Protein AF-A0A936GG95-F1 (afdb_monomer)

Radius of gyration: 17.05 Å; Cα contacts (8 Å, |Δi|>4): 98; chains: 1; bounding box: 36×29×48 Å

pLDDT: mean 76.76, std 12.54, range [42.88, 91.12]

Structure (mmCIF, N/CA/C/O backbone):
data_AF-A0A936GG95-F1
#
_entry.id   AF-A0A936GG95-F1
#
loop_
_atom_site.group_PDB
_atom_site.id
_atom_site.type_symbol
_atom_site.label_atom_id
_a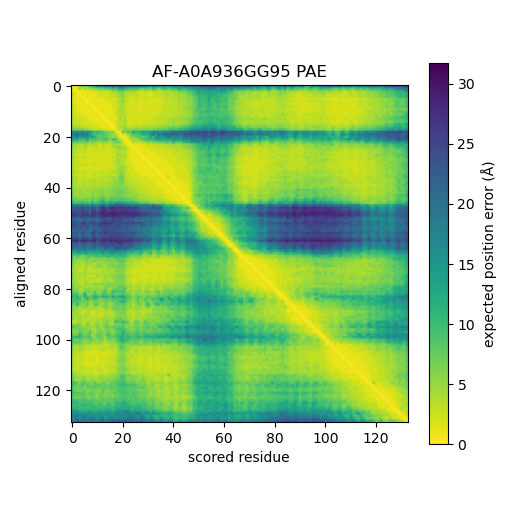tom_site.label_alt_id
_atom_site.label_comp_id
_atom_site.label_asym_id
_atom_site.label_entity_id
_atom_site.label_seq_id
_atom_site.pdbx_PDB_ins_code
_atom_site.Cartn_x
_atom_site.Cartn_y
_atom_site.Cartn_z
_atom_site.occupancy
_atom_site.B_iso_or_equiv
_atom_site.auth_seq_id
_atom_site.auth_comp_id
_atom_site.auth_asym_id
_atom_site.auth_atom_id
_atom_site.pdbx_PDB_model_num
ATOM 1 N N . MET A 1 1 ? 0.054 -13.607 14.001 1.00 59.41 1 MET A N 1
ATOM 2 C CA . MET A 1 1 ? -0.073 -12.172 13.657 1.00 59.41 1 MET A CA 1
ATOM 3 C C . MET A 1 1 ? 0.446 -11.999 12.239 1.00 59.41 1 MET A C 1
ATOM 5 O O . MET A 1 1 ? 1.579 -12.391 12.001 1.00 59.41 1 MET A O 1
ATOM 9 N N . ASN A 1 2 ? -0.369 -11.530 11.290 1.00 81.81 2 ASN A N 1
ATOM 10 C CA . ASN A 1 2 ? 0.072 -11.372 9.900 1.00 81.81 2 ASN A CA 1
ATOM 11 C C . ASN A 1 2 ? 0.557 -9.929 9.680 1.00 81.81 2 ASN A C 1
ATOM 13 O O . ASN A 1 2 ? -0.163 -8.977 9.984 1.00 81.81 2 ASN A O 1
ATOM 17 N N . ILE A 1 3 ? 1.775 -9.766 9.161 1.00 84.75 3 ILE A N 1
ATOM 18 C CA . ILE A 1 3 ? 2.361 -8.453 8.865 1.00 84.75 3 ILE A CA 1
ATOM 19 C C . ILE A 1 3 ? 1.482 -7.635 7.915 1.00 84.75 3 ILE A C 1
ATOM 21 O O . ILE A 1 3 ? 1.306 -6.438 8.110 1.00 84.75 3 ILE A O 1
ATOM 25 N N . TYR A 1 4 ? 0.816 -8.301 6.972 1.00 84.31 4 TYR A N 1
ATOM 26 C CA . TYR A 1 4 ? -0.109 -7.673 6.038 1.00 84.31 4 TYR A CA 1
ATOM 27 C C . TYR A 1 4 ? -1.280 -6.976 6.752 1.00 84.31 4 TYR A C 1
ATOM 29 O O . TYR A 1 4 ? -1.595 -5.823 6.461 1.00 84.31 4 TYR A O 1
ATOM 37 N N . THR A 1 5 ? -1.897 -7.636 7.739 1.00 86.25 5 THR A N 1
ATOM 38 C CA . THR A 1 5 ? -3.016 -7.047 8.498 1.00 86.25 5 THR A CA 1
ATOM 39 C C . THR A 1 5 ? -2.566 -5.905 9.404 1.00 86.25 5 THR A C 1
ATOM 41 O O . THR A 1 5 ? -3.325 -4.962 9.613 1.00 86.25 5 THR A O 1
ATOM 44 N N . TYR A 1 6 ? -1.329 -5.965 9.908 1.00 87.12 6 TYR A N 1
ATOM 45 C CA . TYR A 1 6 ? -0.750 -4.888 10.708 1.00 87.12 6 TYR A CA 1
ATOM 46 C C . TYR A 1 6 ? -0.478 -3.637 9.866 1.00 87.12 6 TYR A C 1
ATOM 48 O O . TYR A 1 6 ? -0.864 -2.542 10.261 1.00 87.12 6 TYR A O 1
ATOM 56 N N . ILE A 1 7 ? 0.108 -3.797 8.675 1.00 87.75 7 ILE A N 1
ATOM 57 C CA . ILE A 1 7 ? 0.351 -2.672 7.763 1.00 87.75 7 ILE A CA 1
ATOM 58 C C . ILE A 1 7 ? -0.978 -2.027 7.348 1.00 87.75 7 ILE A C 1
ATOM 60 O O . ILE A 1 7 ? -1.111 -0.805 7.403 1.00 87.75 7 ILE A O 1
ATOM 64 N N . TYR A 1 8 ? -1.988 -2.836 7.005 1.00 88.19 8 TYR A N 1
ATOM 65 C CA . TYR A 1 8 ? -3.329 -2.323 6.723 1.00 88.19 8 TYR A CA 1
ATOM 66 C C . TYR A 1 8 ? -3.887 -1.496 7.892 1.00 88.19 8 TYR A C 1
ATOM 68 O O . TYR A 1 8 ? -4.394 -0.395 7.678 1.00 88.19 8 TYR A O 1
ATOM 76 N N . PHE A 1 9 ? -3.757 -1.993 9.128 1.00 89.31 9 PHE A N 1
ATOM 77 C CA . PHE A 1 9 ? -4.153 -1.251 10.324 1.00 89.31 9 PHE A CA 1
ATOM 78 C C . PHE A 1 9 ? -3.424 0.096 10.438 1.00 89.31 9 PHE A C 1
ATOM 80 O O . PHE A 1 9 ? -4.075 1.100 10.718 1.00 89.31 9 PHE A O 1
ATOM 87 N N . CYS A 1 10 ? -2.112 0.152 10.186 1.00 88.94 10 CYS A N 1
ATOM 88 C CA . CYS A 1 10 ? -1.345 1.400 10.242 1.00 88.94 10 CYS A CA 1
ATOM 89 C C . CYS A 1 10 ? -1.879 2.460 9.267 1.00 88.94 10 CYS A C 1
ATOM 91 O O . CYS A 1 10 ? -2.066 3.612 9.667 1.00 88.94 10 CYS A O 1
ATOM 93 N N . PHE A 1 11 ? -2.191 2.073 8.026 1.00 88.62 11 PHE A N 1
ATOM 94 C CA . PHE A 1 11 ? -2.812 2.984 7.060 1.00 88.62 11 PHE A CA 1
ATOM 95 C C . PHE A 1 11 ? -4.218 3.395 7.487 1.00 88.62 11 PHE A C 1
ATOM 97 O O . PHE A 1 11 ? -4.534 4.582 7.488 1.00 88.62 11 PHE A O 1
ATOM 104 N N . TYR A 1 12 ? -5.047 2.436 7.901 1.00 87.44 12 TYR A N 1
ATOM 105 C CA . TYR A 1 12 ? -6.407 2.694 8.370 1.00 87.44 12 TYR A CA 1
ATOM 106 C C . TYR A 1 12 ? -6.436 3.704 9.530 1.00 87.44 12 TYR A C 1
ATOM 108 O O . TYR A 1 12 ? -7.187 4.678 9.501 1.00 87.44 12 TYR A O 1
ATOM 116 N N . ASP A 1 13 ? -5.596 3.491 10.544 1.00 87.31 13 ASP A N 1
ATOM 117 C CA . ASP A 1 13 ? -5.475 4.346 11.728 1.00 87.31 13 ASP A CA 1
ATOM 118 C C . ASP A 1 13 ? -4.894 5.725 11.379 1.00 87.31 13 ASP A C 1
ATOM 120 O O . ASP A 1 13 ? -5.312 6.734 11.946 1.00 87.31 13 ASP A O 1
ATOM 124 N N . THR A 1 14 ? -3.999 5.799 10.391 1.00 87.56 14 THR A N 1
ATOM 125 C CA . THR A 1 14 ? -3.487 7.070 9.859 1.00 87.56 14 THR A CA 1
ATOM 126 C C . THR A 1 14 ? -4.592 7.858 9.143 1.00 87.56 14 THR A C 1
ATOM 128 O O . THR A 1 14 ? -4.788 9.038 9.435 1.00 87.56 14 THR A O 1
ATOM 131 N N . PHE A 1 15 ? -5.385 7.222 8.275 1.00 87.75 15 PHE A N 1
ATOM 132 C CA . PHE A 1 15 ? -6.485 7.889 7.564 1.00 87.75 15 PHE A CA 1
ATOM 133 C C . PH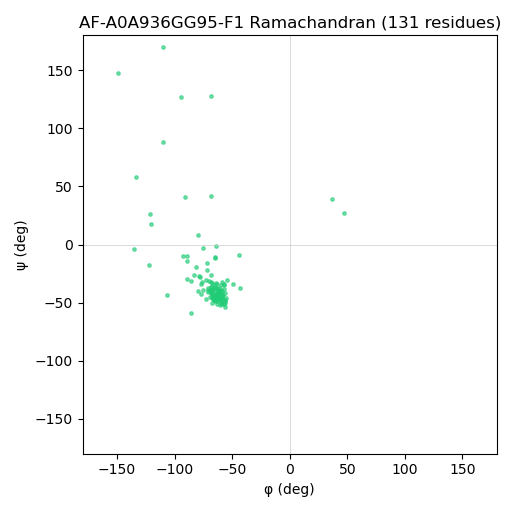E A 1 15 ? -7.635 8.309 8.474 1.00 87.75 15 PHE A C 1
ATOM 135 O O . PHE A 1 15 ? -8.173 9.400 8.295 1.00 87.75 15 PHE A O 1
ATOM 142 N N . LEU A 1 16 ? -7.959 7.505 9.491 1.00 85.75 16 LEU A N 1
ATOM 143 C CA . LEU A 1 16 ? -8.928 7.876 10.527 1.00 85.75 16 LEU A CA 1
ATOM 144 C C . LEU A 1 16 ? -8.593 9.209 11.208 1.00 85.75 16 LEU A C 1
ATOM 146 O O . LEU A 1 16 ? -9.488 9.910 11.670 1.00 85.75 16 LEU A O 1
ATOM 150 N N . ARG A 1 17 ? -7.305 9.544 11.308 1.00 81.38 17 ARG A N 1
ATOM 151 C CA . ARG A 1 17 ? -6.833 10.761 11.980 1.00 81.38 17 ARG A CA 1
ATOM 152 C C . ARG A 1 17 ? -6.754 11.960 11.049 1.00 81.38 17 ARG A C 1
ATOM 154 O O . ARG A 1 17 ? -6.882 13.086 11.517 1.00 81.38 17 ARG A O 1
ATOM 161 N N . LEU A 1 18 ? -6.514 11.727 9.759 1.00 80.06 18 LEU A N 1
ATOM 162 C CA . LEU A 1 18 ? -6.236 12.788 8.793 1.00 80.06 18 LEU A CA 1
ATOM 163 C C . LEU A 1 18 ? -7.495 13.524 8.303 1.00 80.06 18 LEU A C 1
ATOM 165 O O . LEU A 1 18 ? -7.374 14.696 7.948 1.00 80.0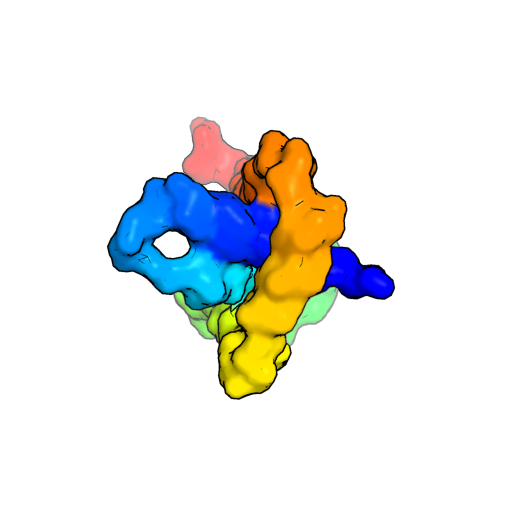6 18 LEU A O 1
ATOM 169 N N . ARG A 1 19 ? -8.696 12.916 8.285 1.00 70.88 19 ARG A N 1
ATOM 170 C CA . ARG A 1 19 ? -9.931 13.600 7.829 1.00 70.88 19 ARG A CA 1
ATOM 171 C C . ARG A 1 19 ? -11.223 13.122 8.505 1.00 70.88 19 ARG A C 1
ATOM 173 O O . ARG A 1 19 ? -11.391 11.945 8.789 1.00 70.88 19 ARG A O 1
ATOM 180 N N . LYS A 1 20 ? -12.176 14.057 8.669 1.00 58.12 20 LYS A N 1
ATOM 181 C CA . LYS A 1 20 ? -13.534 13.843 9.227 1.00 58.12 20 LYS A CA 1
ATOM 182 C C . LYS A 1 20 ? -14.570 13.278 8.233 1.00 58.12 20 LYS A C 1
ATOM 184 O O . LYS A 1 20 ? -15.569 12.738 8.686 1.00 58.12 20 LYS A O 1
ATOM 189 N N . ASN A 1 21 ? -14.340 13.391 6.919 1.00 59.78 21 ASN A N 1
ATOM 190 C CA . ASN A 1 21 ? -15.324 13.074 5.860 1.00 59.78 21 ASN A CA 1
ATOM 191 C C . ASN A 1 21 ? -14.838 11.990 4.883 1.00 59.78 21 ASN A C 1
ATOM 193 O O . ASN A 1 21 ? -15.212 11.992 3.714 1.00 59.78 21 ASN A O 1
ATOM 197 N N . ASP A 1 22 ? -13.940 11.121 5.332 1.00 67.88 22 ASP A N 1
ATOM 198 C CA . ASP A 1 22 ? -13.312 10.109 4.486 1.00 67.88 22 ASP A CA 1
ATOM 199 C C . ASP A 1 22 ? -13.800 8.701 4.846 1.00 67.88 22 ASP A C 1
ATOM 201 O O . ASP A 1 22 ? -14.450 8.522 5.877 1.00 67.88 22 ASP A O 1
ATOM 205 N N . ILE A 1 23 ? -13.471 7.699 4.024 1.00 81.88 23 ILE A N 1
ATOM 206 C CA . ILE A 1 23 ? -13.727 6.279 4.324 1.00 81.88 23 ILE A CA 1
ATOM 207 C C . ILE A 1 23 ? -12.373 5.592 4.588 1.00 81.88 23 ILE A C 1
ATOM 209 O O . ILE A 1 23 ? -11.768 5.040 3.665 1.00 81.88 23 ILE A O 1
ATOM 213 N N . PRO A 1 24 ? -11.870 5.587 5.843 1.00 83.31 24 PRO A N 1
ATOM 214 C CA . PRO A 1 24 ? -10.520 5.116 6.176 1.00 83.31 24 PRO A CA 1
ATOM 215 C C . PRO A 1 24 ? -10.261 3.664 5.779 1.00 83.31 24 PRO A C 1
ATOM 217 O O . PRO A 1 24 ? -9.147 3.320 5.393 1.00 83.31 24 PRO A O 1
ATOM 220 N N . ALA A 1 25 ? -11.305 2.829 5.825 1.00 83.38 25 ALA A N 1
ATOM 221 C CA . ALA A 1 25 ? -11.274 1.450 5.346 1.00 83.38 25 ALA A CA 1
ATOM 222 C C . ALA A 1 25 ? -10.839 1.372 3.883 1.00 83.38 25 ALA A C 1
ATOM 224 O O . ALA A 1 25 ? -9.875 0.695 3.529 1.00 83.38 25 ALA A O 1
ATOM 225 N N . THR A 1 26 ? -11.538 2.121 3.040 1.00 85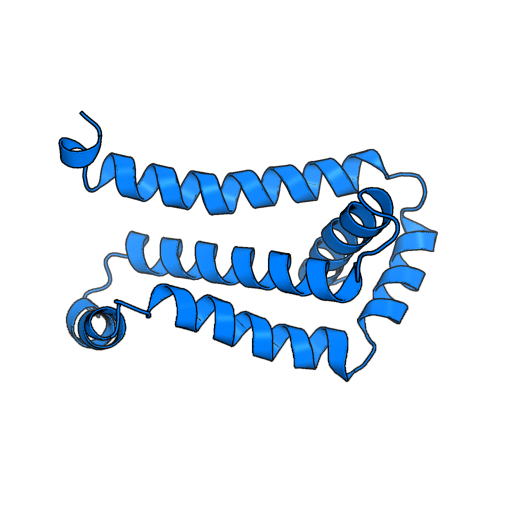.06 26 THR A N 1
ATOM 226 C CA . THR A 1 26 ? -11.318 2.144 1.601 1.00 85.06 26 THR A CA 1
ATOM 227 C C . THR A 1 26 ? -9.961 2.761 1.273 1.00 85.06 26 THR A C 1
ATOM 229 O O . THR A 1 26 ? -9.230 2.218 0.450 1.00 85.06 26 THR A O 1
ATOM 232 N N . ASN A 1 27 ? -9.549 3.813 1.984 1.00 87.00 27 ASN A N 1
ATOM 233 C CA . ASN A 1 27 ? -8.231 4.425 1.795 1.00 87.00 27 ASN A CA 1
ATOM 234 C C . ASN A 1 27 ? -7.077 3.514 2.219 1.00 87.00 27 ASN A C 1
ATOM 236 O O . ASN A 1 27 ? -6.065 3.442 1.523 1.00 87.00 27 ASN A O 1
ATOM 240 N N . GLY A 1 28 ? -7.238 2.767 3.315 1.00 86.12 28 GLY A N 1
ATOM 241 C CA . GLY A 1 28 ? -6.278 1.740 3.714 1.00 86.12 28 GLY A CA 1
ATOM 242 C C . GLY A 1 28 ? -6.117 0.665 2.637 1.00 86.12 28 GLY A C 1
ATOM 243 O O . GLY A 1 28 ? -5.000 0.242 2.344 1.00 86.12 28 GLY A O 1
ATOM 244 N N . ILE A 1 29 ? -7.218 0.276 1.985 1.00 87.44 29 ILE A N 1
ATOM 245 C CA . ILE A 1 29 ? -7.195 -0.663 0.857 1.00 87.44 29 ILE A CA 1
ATOM 246 C C . ILE A 1 29 ? -6.508 -0.045 -0.358 1.00 87.44 29 ILE A C 1
ATOM 248 O O . ILE A 1 29 ? -5.658 -0.701 -0.958 1.00 87.44 29 ILE A O 1
ATOM 252 N N . HIS A 1 30 ? -6.831 1.200 -0.716 1.00 87.81 30 HIS A N 1
ATOM 253 C CA . HIS A 1 30 ? -6.180 1.900 -1.823 1.00 87.81 30 HIS A CA 1
ATOM 254 C C . HIS A 1 30 ? -4.664 1.952 -1.632 1.00 87.81 30 HIS A C 1
ATOM 256 O O . HIS A 1 30 ? -3.931 1.529 -2.524 1.00 87.81 30 HIS A O 1
ATOM 262 N N . MET A 1 31 ? -4.196 2.374 -0.455 1.00 89.25 31 MET A N 1
ATOM 263 C CA . MET A 1 31 ? -2.763 2.452 -0.174 1.00 89.25 31 MET A CA 1
ATOM 264 C C . MET A 1 31 ? -2.087 1.087 -0.176 1.00 89.25 31 MET A C 1
ATOM 266 O O . MET A 1 31 ? -1.049 0.934 -0.814 1.00 89.25 31 MET A O 1
ATOM 270 N N . MET A 1 32 ? -2.685 0.065 0.444 1.00 89.19 32 MET A N 1
ATOM 271 C CA . MET A 1 32 ? -2.110 -1.284 0.395 1.00 89.19 32 MET A CA 1
ATOM 272 C C . MET A 1 32 ? -2.013 -1.834 -1.025 1.00 89.19 32 MET A C 1
ATOM 274 O O . MET A 1 32 ? -1.042 -2.505 -1.370 1.00 89.19 32 MET A O 1
ATOM 278 N N . SER A 1 33 ? -3.005 -1.541 -1.859 1.00 89.56 33 SER A N 1
ATOM 279 C CA . SER A 1 33 ? -3.030 -1.995 -3.250 1.00 89.56 33 SER A CA 1
ATOM 280 C C . SER A 1 33 ? -1.991 -1.269 -4.100 1.00 89.56 33 SER A C 1
ATOM 282 O O . SER A 1 33 ? -1.328 -1.898 -4.922 1.00 89.56 33 SER A O 1
ATOM 284 N N . LEU A 1 34 ? -1.808 0.035 -3.867 1.00 86.75 34 LEU A N 1
ATOM 285 C CA . LEU A 1 34 ? -0.764 0.836 -4.504 1.00 86.75 34 LEU A CA 1
ATOM 286 C C . LEU A 1 34 ? 0.633 0.339 -4.125 1.00 86.75 34 LEU A C 1
ATOM 288 O O . LEU A 1 34 ? 1.434 0.082 -5.019 1.00 86.75 34 LEU A O 1
ATOM 292 N N . LEU A 1 35 ? 0.895 0.126 -2.832 1.00 88.94 35 LEU A N 1
ATOM 293 C CA . LEU A 1 35 ? 2.175 -0.391 -2.338 1.00 88.94 35 LEU A CA 1
ATOM 294 C C . LEU A 1 35 ? 2.530 -1.740 -2.963 1.00 88.94 35 LEU A C 1
ATOM 296 O O . LEU A 1 35 ? 3.622 -1.913 -3.503 1.00 88.94 35 LEU A O 1
ATOM 300 N N . LEU A 1 36 ? 1.597 -2.695 -2.925 1.00 87.50 36 LEU A N 1
ATOM 301 C CA . LEU A 1 36 ? 1.811 -4.023 -3.498 1.00 87.50 36 LEU A CA 1
ATOM 302 C C . LEU A 1 36 ? 2.015 -3.961 -5.013 1.00 87.50 36 LEU A C 1
ATOM 304 O O . LEU A 1 36 ? 2.911 -4.626 -5.537 1.00 87.50 36 LEU A O 1
ATOM 308 N N . GLY A 1 37 ? 1.226 -3.140 -5.710 1.00 84.81 37 GLY A N 1
ATOM 309 C CA . GLY A 1 37 ? 1.359 -2.937 -7.148 1.00 84.81 37 GLY A CA 1
ATOM 310 C C . GLY A 1 37 ? 2.720 -2.355 -7.529 1.00 84.81 37 GLY A C 1
ATOM 311 O O . GLY A 1 37 ? 3.376 -2.881 -8.427 1.00 84.81 37 GLY A O 1
ATOM 312 N N . MET A 1 38 ? 3.172 -1.318 -6.821 1.00 81.00 38 MET A N 1
ATOM 313 C CA . MET A 1 38 ? 4.458 -0.658 -7.067 1.00 81.00 38 MET A CA 1
ATOM 314 C C . MET A 1 38 ? 5.644 -1.575 -6.775 1.00 81.00 38 MET A C 1
ATOM 316 O O . MET A 1 38 ? 6.510 -1.730 -7.633 1.00 81.00 38 MET A O 1
ATOM 320 N N . ASN A 1 39 ? 5.656 -2.257 -5.628 1.00 81.69 39 ASN A N 1
ATOM 321 C CA . ASN A 1 39 ? 6.738 -3.183 -5.287 1.00 81.69 39 ASN A CA 1
ATOM 322 C C . ASN A 1 39 ? 6.819 -4.360 -6.265 1.00 81.69 39 ASN A C 1
ATOM 324 O O . ASN A 1 39 ? 7.907 -4.756 -6.677 1.00 81.69 39 ASN A O 1
ATOM 328 N N . THR A 1 40 ? 5.670 -4.879 -6.705 1.00 80.62 40 THR A N 1
ATOM 329 C CA . THR A 1 40 ? 5.620 -5.936 -7.724 1.00 80.62 40 THR A CA 1
ATOM 330 C C . THR A 1 40 ? 6.197 -5.447 -9.053 1.00 80.62 40 THR A C 1
ATOM 332 O O . THR A 1 40 ? 6.990 -6.154 -9.672 1.00 80.62 40 THR A O 1
ATOM 335 N N . MET A 1 41 ? 5.868 -4.221 -9.477 1.00 76.00 41 MET A N 1
ATOM 336 C CA . MET A 1 41 ? 6.465 -3.627 -10.677 1.00 76.00 41 MET A CA 1
ATOM 337 C C . MET A 1 41 ? 7.978 -3.469 -10.559 1.00 76.00 41 MET A C 1
ATOM 339 O O . MET A 1 41 ? 8.686 -3.863 -11.480 1.00 76.00 41 MET A O 1
ATOM 343 N N . ILE A 1 42 ? 8.475 -2.931 -9.442 1.00 76.50 42 ILE A N 1
ATOM 344 C CA . ILE A 1 42 ? 9.915 -2.759 -9.209 1.00 76.50 42 ILE A CA 1
ATOM 345 C C . ILE A 1 42 ? 10.631 -4.111 -9.281 1.00 76.50 42 ILE A C 1
ATOM 347 O O . ILE A 1 42 ? 11.656 -4.214 -9.946 1.00 76.50 42 ILE A O 1
ATOM 351 N N . LEU A 1 43 ? 10.076 -5.165 -8.674 1.00 75.69 43 LEU A N 1
ATOM 352 C CA . LEU A 1 43 ? 10.641 -6.516 -8.743 1.0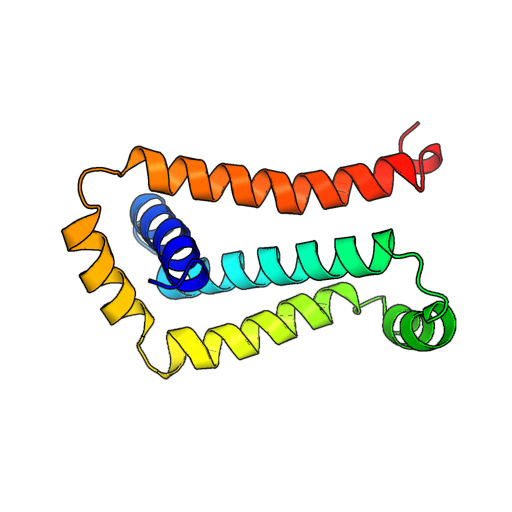0 75.69 43 LEU A CA 1
ATOM 353 C C . LEU A 1 43 ? 10.716 -7.045 -10.180 1.00 75.69 43 LEU A C 1
ATOM 355 O O . LEU A 1 43 ? 11.758 -7.552 -10.590 1.00 75.69 43 LEU A O 1
ATOM 359 N N . PHE A 1 44 ? 9.644 -6.899 -10.964 1.00 72.75 44 PHE A N 1
ATOM 360 C CA . PHE A 1 44 ? 9.652 -7.308 -12.373 1.00 72.75 44 PHE A CA 1
ATOM 361 C C . PHE A 1 44 ? 10.677 -6.534 -13.204 1.00 72.75 44 PHE A C 1
ATOM 363 O O . PHE A 1 44 ? 11.325 -7.112 -14.074 1.00 72.75 44 PHE A O 1
ATOM 370 N N . LEU A 1 45 ? 10.831 -5.241 -12.923 1.00 70.81 45 LEU A N 1
ATOM 371 C CA . LEU A 1 45 ? 11.797 -4.373 -13.586 1.00 70.81 45 LEU A CA 1
ATOM 372 C C . LEU A 1 45 ? 13.248 -4.686 -13.181 1.00 70.81 45 LEU A C 1
ATOM 374 O O . LEU A 1 45 ? 14.139 -4.614 -14.024 1.00 70.81 45 LEU A O 1
ATOM 378 N N . ALA A 1 46 ? 13.490 -5.032 -11.914 1.00 70.31 46 ALA A N 1
ATOM 379 C CA . ALA A 1 46 ? 14.818 -5.312 -11.367 1.00 70.31 46 ALA A CA 1
ATOM 380 C C . ALA A 1 46 ? 15.355 -6.691 -11.766 1.00 70.31 46 ALA A C 1
ATOM 382 O O . ALA A 1 46 ? 16.557 -6.853 -11.954 1.00 70.31 46 ALA A O 1
ATOM 383 N N . LEU A 1 47 ? 14.479 -7.687 -11.904 1.00 66.38 47 LEU A N 1
ATOM 384 C CA . LEU A 1 47 ? 14.889 -9.051 -12.237 1.00 66.38 47 LEU A CA 1
ATOM 385 C C . LEU A 1 47 ? 15.275 -9.234 -13.716 1.00 66.38 47 LEU A C 1
ATOM 387 O O . LEU A 1 47 ? 15.672 -10.340 -14.077 1.00 66.38 47 LEU A O 1
ATOM 391 N N . ASP A 1 48 ? 15.144 -8.189 -14.550 1.00 60.84 48 ASP A N 1
ATOM 392 C CA . ASP A 1 48 ? 15.474 -8.142 -15.991 1.00 60.84 48 ASP A CA 1
ATOM 393 C C . ASP A 1 48 ? 15.160 -9.466 -16.714 1.00 60.84 48 ASP A C 1
ATOM 395 O O . ASP A 1 48 ? 15.944 -10.009 -17.500 1.00 60.84 48 ASP A O 1
ATOM 399 N N . ILE A 1 49 ? 14.027 -10.078 -16.341 1.00 56.00 49 ILE A N 1
ATOM 400 C CA . ILE A 1 49 ? 13.781 -11.479 -16.664 1.00 56.00 49 ILE A CA 1
ATOM 401 C C . ILE A 1 49 ? 13.597 -11.540 -18.174 1.00 56.00 49 ILE A C 1
ATOM 403 O O . ILE A 1 49 ? 12.729 -10.867 -18.727 1.00 56.00 49 ILE A O 1
ATOM 407 N N . LYS A 1 50 ? 14.347 -12.434 -18.829 1.00 46.12 50 LYS A N 1
ATOM 408 C CA . LYS A 1 50 ? 14.207 -12.875 -20.235 1.00 46.12 50 LYS A CA 1
ATOM 409 C C . LYS A 1 50 ? 12.759 -13.168 -20.692 1.00 46.12 50 LYS A C 1
ATOM 411 O O . LYS A 1 50 ? 12.507 -13.323 -21.881 1.00 46.12 50 LYS A O 1
ATOM 416 N N . PHE A 1 51 ? 11.799 -13.181 -19.768 1.00 47.94 51 PHE A N 1
ATOM 417 C CA . PHE A 1 51 ? 10.360 -13.048 -19.997 1.00 47.94 51 PHE A CA 1
ATOM 418 C C . PHE A 1 51 ? 9.916 -11.703 -20.580 1.00 47.94 51 PHE A C 1
ATOM 420 O O . PHE A 1 51 ? 8.727 -11.559 -20.868 1.00 47.94 51 PHE A O 1
ATOM 427 N N . MET A 1 52 ? 10.831 -10.755 -20.806 1.00 50.44 52 MET A N 1
ATOM 428 C CA . MET A 1 52 ? 10.566 -9.511 -21.518 1.00 50.44 52 MET A CA 1
ATOM 429 C C . MET A 1 52 ? 9.719 -9.754 -22.762 1.00 50.44 52 MET A C 1
ATOM 431 O O . MET A 1 52 ? 8.800 -9.002 -22.945 1.00 50.44 52 MET A O 1
ATOM 435 N N . HIS A 1 53 ? 9.844 -10.817 -23.558 1.00 52.25 53 HIS A N 1
ATOM 436 C CA . HIS A 1 53 ? 8.951 -10.956 -24.723 1.00 52.25 53 HIS A CA 1
ATOM 437 C C . HIS A 1 53 ? 7.456 -11.182 -24.398 1.00 52.25 53 HIS A C 1
ATOM 439 O O . HIS A 1 53 ? 6.593 -10.613 -25.068 1.00 52.25 53 HIS A O 1
ATOM 445 N N . LEU A 1 54 ? 7.127 -11.965 -23.363 1.00 51.88 54 LEU A N 1
ATOM 446 C CA . LEU A 1 54 ? 5.736 -12.177 -22.933 1.00 51.88 54 LEU A CA 1
ATOM 447 C C . LEU A 1 54 ? 5.244 -10.993 -22.084 1.00 51.88 54 LEU A C 1
ATOM 449 O O . LEU A 1 54 ? 4.123 -10.512 -22.243 1.00 51.88 54 LEU A O 1
ATOM 453 N N . PHE A 1 55 ? 6.122 -10.479 -21.222 1.00 52.56 55 PHE A N 1
ATOM 454 C CA . PHE A 1 55 ? 5.856 -9.358 -20.329 1.00 52.56 55 PHE A CA 1
ATOM 455 C C . PHE A 1 55 ? 5.802 -8.025 -21.084 1.00 52.56 55 PHE A C 1
ATOM 457 O O . PHE A 1 55 ? 5.004 -7.180 -20.727 1.00 52.56 55 PHE A O 1
ATOM 464 N N . TYR A 1 56 ? 6.547 -7.862 -22.178 1.00 51.53 56 TYR A N 1
ATOM 465 C CA . TYR A 1 56 ? 6.497 -6.752 -23.141 1.00 51.53 56 TYR A CA 1
ATOM 466 C C . TYR A 1 56 ? 5.245 -6.808 -24.001 1.00 51.53 56 TYR A C 1
ATOM 468 O O . TYR A 1 56 ? 4.829 -5.768 -24.474 1.00 51.53 56 TYR A O 1
ATOM 476 N N . ASN A 1 57 ? 4.584 -7.960 -24.168 1.00 54.25 57 ASN A N 1
ATOM 477 C CA . ASN A 1 57 ? 3.231 -7.997 -24.733 1.00 54.25 57 ASN A CA 1
ATOM 478 C C . ASN A 1 57 ? 2.188 -7.522 -23.704 1.00 54.25 57 ASN A C 1
ATOM 480 O O . ASN A 1 57 ? 1.316 -6.724 -24.043 1.00 54.25 57 ASN A O 1
ATOM 484 N N . VAL A 1 58 ? 2.341 -7.892 -22.427 1.00 51.56 58 VAL A N 1
ATOM 485 C CA . VAL A 1 58 ? 1.525 -7.370 -21.308 1.00 51.56 58 VAL A CA 1
ATOM 486 C C . VAL A 1 58 ? 1.814 -5.879 -21.019 1.00 51.56 58 VAL A C 1
ATOM 488 O O . VAL A 1 58 ? 0.913 -5.115 -20.686 1.00 51.56 58 VAL A O 1
ATOM 491 N N . LEU A 1 59 ? 3.051 -5.425 -21.227 1.00 47.78 59 LEU A N 1
ATOM 492 C CA . LEU A 1 59 ? 3.513 -4.033 -21.149 1.00 47.78 59 LEU A CA 1
ATOM 493 C C . LEU A 1 59 ? 3.392 -3.281 -22.485 1.00 47.78 59 LEU A C 1
ATOM 495 O O . LEU A 1 59 ? 3.499 -2.065 -22.484 1.00 47.78 59 LEU A O 1
ATOM 499 N N . LYS A 1 60 ? 3.095 -3.924 -23.621 1.00 46.75 60 LYS A N 1
ATOM 500 C CA . LYS A 1 60 ? 2.651 -3.245 -24.860 1.00 46.75 60 LYS A CA 1
ATOM 501 C C . LYS A 1 60 ? 1.184 -2.859 -24.770 1.00 46.75 60 LYS A C 1
ATOM 503 O O . LYS A 1 60 ? 0.791 -1.826 -25.297 1.00 46.75 60 LYS A O 1
ATOM 508 N N . ILE A 1 61 ? 0.405 -3.608 -23.989 1.00 49.72 61 ILE A N 1
ATOM 509 C CA . ILE A 1 61 ? -0.853 -3.114 -23.405 1.00 49.72 61 ILE A CA 1
ATOM 510 C C . ILE A 1 61 ? -0.558 -1.961 -22.406 1.00 49.72 61 ILE A C 1
ATOM 512 O O . ILE A 1 61 ? -1.442 -1.202 -22.012 1.00 49.72 61 ILE A O 1
ATOM 516 N N . GLY A 1 62 ? 0.717 -1.753 -22.051 1.00 42.88 62 GLY A N 1
ATOM 517 C CA . GLY A 1 62 ? 1.310 -0.737 -21.173 1.00 42.88 62 GLY A CA 1
ATOM 518 C C . GLY A 1 62 ? 1.297 0.710 -21.642 1.00 42.88 62 GLY A C 1
ATOM 519 O O . GLY A 1 62 ? 2.200 1.468 -21.312 1.00 42.88 62 GLY A O 1
ATOM 520 N N . LYS A 1 63 ? 0.176 1.142 -22.219 1.00 50.62 63 LYS A N 1
ATOM 521 C CA . LYS A 1 63 ? -0.447 2.349 -21.658 1.00 50.62 63 LYS A CA 1
ATOM 522 C C . LYS A 1 63 ? -1.110 2.077 -20.288 1.00 50.62 63 LYS A C 1
ATOM 524 O O . LYS A 1 63 ? -1.344 3.025 -19.552 1.00 50.62 63 LYS A O 1
ATOM 529 N N . TYR A 1 64 ? -1.348 0.806 -19.912 1.00 51.84 64 TYR A N 1
ATOM 530 C CA . TYR A 1 64 ? -2.134 0.410 -18.723 1.00 51.84 64 TYR A CA 1
ATOM 531 C C . TYR A 1 64 ? -1.544 -0.712 -17.833 1.00 51.84 64 TYR A C 1
ATOM 533 O O . TYR A 1 64 ? -2.103 -1.027 -16.786 1.00 51.84 64 TYR A O 1
ATOM 541 N N . GLY A 1 65 ? -0.416 -1.319 -18.205 1.00 50.91 65 GLY A N 1
ATOM 542 C CA . GLY A 1 65 ? 0.164 -2.521 -17.581 1.00 50.91 65 GLY A CA 1
ATOM 543 C C . GLY A 1 65 ? 0.577 -2.353 -16.116 1.00 50.91 65 GLY A C 1
ATOM 544 O O . GLY A 1 65 ? 0.391 -3.269 -15.322 1.00 50.91 65 GLY A O 1
ATOM 545 N N . GLY A 1 66 ? 1.038 -1.162 -15.722 1.00 58.53 66 GLY A N 1
ATOM 546 C CA . GLY A 1 66 ? 1.241 -0.856 -14.303 1.00 58.53 66 GLY A CA 1
ATOM 547 C C . GLY A 1 66 ? -0.084 -0.730 -13.537 1.00 58.53 66 GLY A C 1
ATOM 548 O O . GLY A 1 66 ? -0.246 -1.258 -12.438 1.00 58.53 66 GLY A O 1
ATOM 549 N N . GLY A 1 67 ? -1.090 -0.114 -14.157 1.00 66.00 67 GLY A N 1
ATOM 550 C CA . GLY A 1 67 ? -2.431 -0.018 -13.582 1.00 66.00 67 GLY A CA 1
ATOM 551 C C . GLY A 1 67 ? -3.063 -1.386 -13.317 1.00 66.00 67 GLY A C 1
ATOM 552 O O . GLY A 1 67 ? -3.730 -1.549 -12.301 1.00 66.00 67 GLY A O 1
ATOM 553 N N . LEU A 1 68 ? -2.806 -2.389 -14.164 1.00 74.38 68 LEU A N 1
ATOM 554 C CA . LEU A 1 68 ? -3.384 -3.729 -14.012 1.00 74.38 68 LEU A CA 1
ATOM 555 C C . LEU A 1 68 ? -2.990 -4.412 -12.699 1.00 74.38 68 LEU A C 1
ATOM 557 O O . LEU A 1 68 ? -3.854 -5.004 -12.061 1.00 74.38 68 LEU A O 1
ATOM 561 N N . PHE A 1 69 ? -1.735 -4.299 -12.252 1.00 75.75 69 PHE A N 1
ATOM 562 C CA . PHE A 1 69 ? -1.325 -4.876 -10.966 1.00 75.75 69 PHE A CA 1
ATOM 563 C C . PHE A 1 69 ? -1.978 -4.157 -9.788 1.00 75.75 69 PHE A C 1
ATOM 565 O O . PHE A 1 69 ? -2.463 -4.807 -8.866 1.00 75.75 69 PHE A O 1
ATOM 572 N N . ILE A 1 70 ? -2.048 -2.826 -9.836 1.00 81.81 70 ILE A N 1
ATOM 573 C CA . ILE A 1 70 ? -2.711 -2.031 -8.794 1.00 81.81 70 ILE A CA 1
ATOM 574 C C . ILE A 1 70 ? -4.201 -2.391 -8.726 1.00 81.81 70 ILE A C 1
ATOM 576 O O . ILE A 1 70 ? -4.724 -2.612 -7.637 1.00 81.81 70 ILE A O 1
ATOM 580 N N . VAL A 1 71 ? -4.873 -2.513 -9.875 1.00 83.88 71 VAL A N 1
ATOM 581 C CA . VAL A 1 71 ? -6.284 -2.924 -9.966 1.00 83.88 71 VAL A CA 1
ATOM 582 C C . VAL A 1 71 ? -6.472 -4.361 -9.480 1.00 83.88 71 VAL A C 1
ATOM 584 O O . VAL A 1 71 ? -7.393 -4.622 -8.711 1.00 83.88 71 VAL A O 1
ATOM 587 N N . PHE A 1 72 ? -5.588 -5.285 -9.860 1.00 86.38 72 PHE A N 1
ATOM 588 C CA . PHE A 1 72 ? -5.617 -6.668 -9.387 1.00 86.38 72 PHE A CA 1
ATOM 589 C C . PHE A 1 72 ? -5.510 -6.742 -7.860 1.00 86.38 72 PHE A C 1
ATOM 591 O O . PHE A 1 72 ? -6.368 -7.343 -7.210 1.00 86.38 72 PHE A O 1
ATOM 598 N N . PHE A 1 73 ? -4.509 -6.079 -7.270 1.00 88.69 73 PHE A N 1
ATOM 599 C CA . PHE A 1 73 ? -4.361 -6.028 -5.817 1.00 88.69 73 PHE A CA 1
ATOM 600 C C . PHE A 1 73 ? -5.524 -5.297 -5.151 1.00 88.69 73 PHE A C 1
ATOM 602 O O . PHE A 1 73 ? -5.932 -5.697 -4.066 1.00 88.69 73 PHE A O 1
ATOM 609 N N . TYR A 1 74 ? -6.105 -4.287 -5.799 1.00 88.00 74 TYR A N 1
ATOM 610 C CA . TYR A 1 74 ? -7.288 -3.601 -5.291 1.00 88.00 74 TYR A CA 1
ATOM 611 C C . TYR A 1 74 ? -8.492 -4.529 -5.187 1.00 88.00 74 TYR A C 1
ATOM 613 O O . TYR A 1 74 ? -9.088 -4.629 -4.117 1.00 88.00 74 TYR A O 1
ATOM 621 N N . VAL A 1 75 ? -8.817 -5.256 -6.257 1.00 88.38 75 VAL A N 1
ATOM 622 C CA . VAL A 1 75 ? -9.916 -6.231 -6.261 1.00 88.38 75 VAL A CA 1
ATOM 623 C C . VAL A 1 75 ? -9.664 -7.321 -5.219 1.00 88.38 75 VAL A C 1
ATOM 625 O O . VAL A 1 75 ? -10.551 -7.641 -4.427 1.00 88.38 75 VAL A O 1
ATOM 628 N N . LEU A 1 76 ? -8.438 -7.846 -5.156 1.00 89.06 76 LEU A N 1
ATOM 629 C CA . LEU A 1 76 ? -8.056 -8.854 -4.172 1.00 89.06 76 LEU A CA 1
ATOM 630 C C . LEU A 1 76 ? -8.237 -8.341 -2.733 1.00 89.06 76 LEU A C 1
ATOM 632 O O . LEU A 1 76 ? -8.894 -8.988 -1.917 1.00 89.06 76 LEU A O 1
ATOM 636 N N . ASN A 1 77 ? -7.704 -7.157 -2.425 1.00 87.44 77 ASN A N 1
ATOM 637 C CA . ASN A 1 77 ? -7.802 -6.537 -1.105 1.00 87.44 77 ASN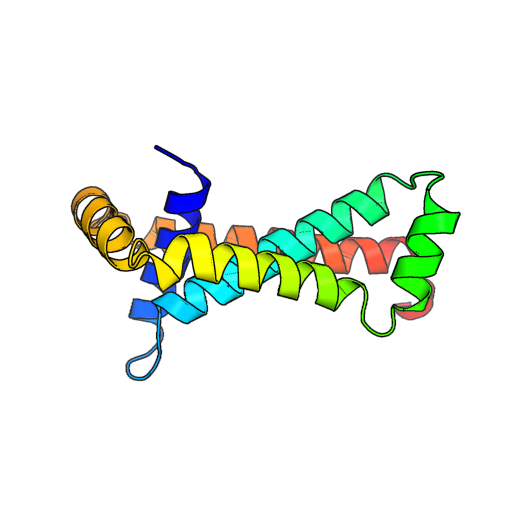 A CA 1
ATOM 638 C C . ASN A 1 77 ? -9.253 -6.170 -0.759 1.00 87.44 77 ASN A C 1
ATOM 640 O O . ASN A 1 77 ? -9.660 -6.319 0.393 1.00 87.44 77 ASN A O 1
ATOM 644 N N . PHE A 1 78 ? -10.059 -5.759 -1.740 1.00 87.25 78 PHE A N 1
ATOM 645 C CA . PHE A 1 78 ? -11.485 -5.505 -1.562 1.00 87.25 78 PHE A CA 1
ATOM 646 C C . PHE A 1 78 ? -12.215 -6.766 -1.085 1.00 87.25 78 PHE A C 1
ATOM 648 O O . PHE A 1 78 ? -12.901 -6.722 -0.065 1.00 87.25 78 PHE A O 1
ATOM 655 N N . PHE A 1 79 ? -12.019 -7.917 -1.733 1.00 86.62 79 PHE A N 1
ATOM 656 C CA . PHE A 1 79 ? -12.649 -9.164 -1.284 1.00 86.62 79 PHE A CA 1
ATOM 657 C C . PHE A 1 79 ? -12.086 -9.667 0.052 1.00 86.62 79 PHE A C 1
ATOM 659 O O . PHE A 1 79 ? -12.839 -10.093 0.932 1.00 86.62 79 PHE A O 1
ATOM 666 N N . LEU A 1 80 ? -10.766 -9.599 0.245 1.00 83.44 80 LEU A N 1
ATOM 667 C CA . LEU A 1 80 ? -10.118 -10.124 1.448 1.00 83.44 80 LEU A CA 1
ATOM 668 C C . LEU A 1 80 ? -10.411 -9.294 2.702 1.00 83.44 80 LEU A C 1
ATOM 670 O O . LEU A 1 80 ? -10.628 -9.872 3.769 1.00 83.44 80 LEU A O 1
ATOM 674 N N . LEU A 1 81 ? -10.414 -7.965 2.590 1.00 80.12 81 LEU A N 1
ATOM 675 C CA . LEU A 1 81 ? -10.504 -7.053 3.731 1.00 80.12 81 LEU A CA 1
ATOM 676 C C . LEU A 1 81 ? -11.868 -6.369 3.844 1.00 80.12 81 LEU A C 1
ATOM 678 O O . LEU A 1 81 ? -12.403 -6.298 4.954 1.00 80.12 81 LEU A O 1
ATOM 682 N N . TYR A 1 82 ? -12.433 -5.890 2.729 1.00 77.19 82 TYR A N 1
ATOM 683 C CA . TYR A 1 82 ? -13.654 -5.075 2.723 1.00 77.19 82 TYR A CA 1
ATOM 684 C C . TYR A 1 82 ? -14.934 -5.909 2.726 1.00 77.19 82 TYR A C 1
ATOM 686 O O . TYR A 1 82 ? -15.730 -5.810 3.656 1.00 77.19 82 TYR A O 1
ATOM 694 N N . TYR A 1 83 ? -15.114 -6.768 1.719 1.00 78.62 83 TYR A N 1
ATOM 695 C CA . TYR A 1 83 ? -16.337 -7.549 1.509 1.00 78.62 83 TYR A CA 1
ATOM 696 C C . TYR A 1 83 ? -16.660 -8.446 2.709 1.00 78.62 83 TYR A C 1
ATOM 698 O O . TYR A 1 83 ? -17.794 -8.515 3.173 1.00 78.62 83 TYR A O 1
ATOM 706 N N . ASN A 1 84 ? -15.627 -9.055 3.292 1.00 75.75 84 ASN A N 1
ATOM 707 C CA . ASN A 1 84 ? -15.753 -9.904 4.476 1.00 75.75 84 ASN A CA 1
ATOM 708 C C . ASN A 1 84 ? -15.867 -9.124 5.803 1.00 75.75 84 ASN A C 1
ATOM 710 O O . ASN A 1 84 ? -15.752 -9.730 6.870 1.00 75.75 84 ASN A O 1
ATOM 714 N N . LYS A 1 85 ? -16.007 -7.787 5.758 1.00 74.00 85 LYS A N 1
ATOM 715 C CA . LYS A 1 85 ? -15.980 -6.868 6.916 1.00 74.00 85 LYS A CA 1
ATOM 716 C C . LYS A 1 85 ? -14.818 -7.126 7.884 1.00 74.00 85 LYS A C 1
ATOM 718 O O . LYS A 1 85 ? -14.894 -6.849 9.081 1.00 74.00 85 LYS A O 1
ATOM 723 N N . LYS A 1 86 ? -13.710 -7.678 7.379 1.00 79.50 86 LYS A N 1
ATOM 724 C CA . LYS A 1 86 ? -12.529 -7.987 8.193 1.00 79.50 86 LYS A CA 1
ATOM 725 C C . LYS A 1 86 ? -11.844 -6.713 8.673 1.00 79.50 86 LYS A C 1
ATOM 727 O O . LYS A 1 86 ? -11.233 -6.746 9.735 1.00 79.50 86 LYS A O 1
ATOM 732 N N . TYR A 1 87 ? -11.981 -5.601 7.949 1.00 79.31 87 TYR A N 1
ATOM 733 C CA . TYR A 1 87 ? -11.395 -4.318 8.336 1.00 79.31 87 TYR A CA 1
ATOM 734 C C . TYR A 1 87 ? -11.826 -3.838 9.730 1.00 79.31 87 TYR A C 1
ATOM 736 O O . TYR A 1 87 ? -10.979 -3.379 10.490 1.00 79.31 87 TYR A O 1
ATOM 744 N N . GLU A 1 88 ? -13.105 -3.984 10.092 1.00 79.00 88 GLU A N 1
ATOM 745 C CA . GLU A 1 88 ? -13.626 -3.596 11.410 1.00 79.00 88 GLU A CA 1
ATOM 746 C C . GLU A 1 88 ? -13.021 -4.454 12.521 1.00 79.00 88 GLU A C 1
ATOM 748 O O . GLU A 1 88 ? -12.564 -3.925 13.533 1.00 79.00 88 GLU A O 1
ATOM 753 N N . LYS A 1 89 ? -12.948 -5.773 12.300 1.00 83.81 89 LYS A N 1
ATOM 754 C CA . LYS A 1 89 ? -12.337 -6.712 13.251 1.00 83.81 89 LYS A CA 1
ATOM 755 C C . LYS A 1 89 ? -10.850 -6.427 13.442 1.00 83.81 89 LYS A C 1
ATOM 757 O O . LYS A 1 89 ? -10.391 -6.359 14.576 1.00 83.81 89 LYS A O 1
ATOM 762 N N . ILE A 1 90 ? -10.122 -6.199 12.346 1.00 82.88 90 ILE A N 1
ATOM 763 C CA . ILE A 1 90 ? -8.703 -5.824 12.382 1.00 82.88 90 ILE A CA 1
ATOM 764 C C . ILE A 1 90 ? -8.536 -4.507 13.143 1.00 82.88 90 ILE A C 1
ATOM 766 O O . ILE A 1 90 ? -7.671 -4.399 14.004 1.00 82.88 90 ILE A O 1
ATOM 770 N N . TYR A 1 91 ? -9.375 -3.503 12.894 1.00 81.88 91 TYR A N 1
ATOM 771 C CA . TYR A 1 91 ? -9.264 -2.253 13.633 1.00 81.88 91 TYR A CA 1
ATOM 772 C C . TYR A 1 91 ? -9.519 -2.443 15.132 1.00 81.88 91 TYR A C 1
ATOM 774 O O . TYR A 1 91 ? -8.720 -1.976 15.933 1.00 81.88 91 TYR A O 1
ATOM 782 N N . GLN A 1 92 ? -10.576 -3.154 15.531 1.00 84.00 92 GLN A N 1
ATOM 783 C CA . GLN A 1 92 ? -10.886 -3.379 16.948 1.00 84.00 92 GLN A CA 1
ATOM 784 C C . GLN A 1 92 ? -9.781 -4.162 17.672 1.00 84.00 92 GLN A C 1
ATOM 786 O O . GLN A 1 92 ? -9.353 -3.761 18.756 1.00 84.00 92 GLN A O 1
ATOM 791 N N . GLU A 1 93 ? -9.282 -5.234 17.052 1.00 85.00 93 GLU A N 1
ATOM 792 C CA . GLU A 1 93 ? -8.216 -6.077 17.602 1.00 85.00 93 GLU A CA 1
ATOM 793 C C . GLU A 1 93 ? -6.919 -5.280 17.815 1.00 85.00 93 GLU A C 1
ATOM 795 O O . GLU A 1 93 ? -6.291 -5.350 18.874 1.00 85.00 93 GLU A O 1
ATOM 800 N N . TYR A 1 94 ? -6.528 -4.471 16.829 1.00 80.75 94 TYR A N 1
ATOM 801 C CA . TYR A 1 94 ? -5.260 -3.749 16.870 1.00 80.75 94 TYR A CA 1
ATOM 802 C C . TYR A 1 94 ? -5.361 -2.412 17.609 1.00 80.75 94 TYR A C 1
ATOM 804 O O . TYR A 1 94 ? -4.407 -2.019 18.2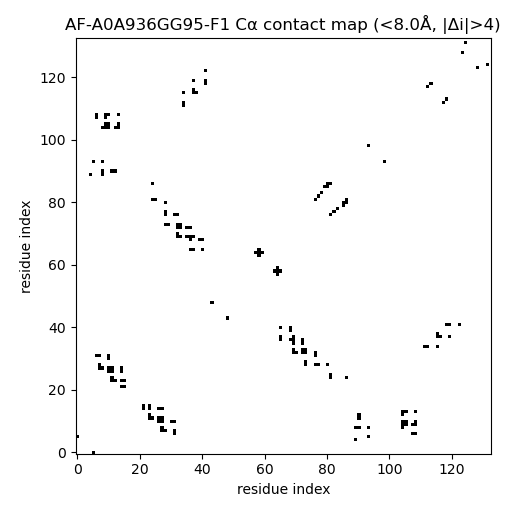78 1.00 80.75 94 TYR A O 1
ATOM 812 N N . HIS A 1 95 ? -6.504 -1.726 17.571 1.00 81.06 95 HIS A N 1
ATOM 813 C CA . HIS A 1 95 ? -6.681 -0.461 18.279 1.00 81.06 95 HIS A CA 1
ATOM 814 C C . HIS A 1 95 ? -6.590 -0.649 19.795 1.00 81.06 95 HIS A C 1
ATOM 816 O O . HIS A 1 95 ? -5.939 0.152 20.461 1.00 81.06 95 HIS A O 1
ATOM 822 N N . GLY A 1 96 ? -7.164 -1.728 20.342 1.00 77.06 96 GLY A N 1
ATOM 823 C CA . GLY A 1 96 ? -7.027 -2.054 21.765 1.00 77.06 96 GLY A CA 1
ATOM 824 C C . GLY A 1 96 ? -5.574 -2.326 22.168 1.00 77.06 96 GLY A C 1
ATOM 825 O O . GLY A 1 96 ? -5.099 -1.811 23.177 1.00 77.06 96 GLY A O 1
ATOM 826 N N . LYS A 1 97 ? -4.842 -3.075 21.335 1.00 81.12 97 LYS A N 1
ATOM 827 C CA . LYS A 1 97 ? -3.459 -3.494 21.602 1.00 81.12 97 LYS A CA 1
ATOM 828 C C . LYS A 1 97 ? -2.420 -2.385 21.389 1.00 81.12 97 LYS A C 1
ATOM 830 O O . LYS A 1 97 ? -1.409 -2.349 22.084 1.00 81.12 97 LYS A O 1
ATOM 835 N N . TYR A 1 98 ? -2.661 -1.476 20.445 1.00 79.94 98 TYR A N 1
ATOM 836 C CA . TYR A 1 98 ? -1.683 -0.486 19.979 1.00 79.94 98 TYR A CA 1
ATOM 837 C C . TYR A 1 98 ? -2.137 0.968 20.170 1.00 79.94 98 TYR A C 1
ATOM 839 O O . TYR A 1 98 ? -1.546 1.882 19.596 1.00 79.94 98 TYR A O 1
ATOM 847 N N . LYS A 1 99 ? -3.136 1.214 21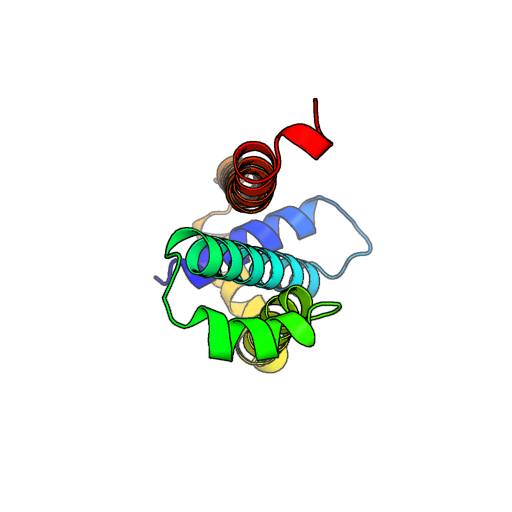.028 1.00 72.25 99 LYS A N 1
ATOM 848 C CA . LYS A 1 99 ? -3.713 2.545 21.305 1.00 72.25 99 LYS A CA 1
ATOM 849 C C . LYS A 1 99 ? -2.676 3.634 21.613 1.00 72.25 99 LYS A C 1
ATOM 851 O O . LYS A 1 99 ? -2.876 4.799 21.264 1.00 72.25 99 LYS A O 1
ATOM 856 N N . HIS A 1 100 ? -1.578 3.259 22.273 1.00 75.50 100 HIS A N 1
ATOM 857 C CA . HIS A 1 100 ? -0.494 4.163 22.675 1.00 75.50 100 HIS A CA 1
ATOM 858 C C . HIS A 1 100 ? 0.604 4.322 21.612 1.00 75.50 100 HIS A C 1
ATOM 860 O O . HIS A 1 100 ? 1.376 5.273 21.661 1.00 75.50 100 HIS A O 1
ATOM 866 N N . GLN A 1 101 ? 0.650 3.451 20.602 1.00 81.00 101 GLN A N 1
ATOM 867 C CA . GLN A 1 101 ? 1.687 3.428 19.564 1.00 81.00 101 GLN A CA 1
ATOM 868 C C . GLN A 1 101 ? 1.310 4.277 18.345 1.00 81.00 101 GLN A C 1
ATOM 870 O O . GLN A 1 101 ? 1.541 3.926 17.187 1.00 81.00 101 GLN A O 1
ATOM 875 N N . LYS A 1 102 ? 0.727 5.444 18.619 1.00 79.75 102 LYS A N 1
ATOM 876 C CA . LYS A 1 102 ? 0.184 6.343 17.602 1.00 79.75 102 LYS A CA 1
ATOM 877 C C . LYS A 1 102 ? 1.244 6.816 16.614 1.00 79.75 102 LYS A C 1
ATOM 879 O O . LYS A 1 102 ? 0.996 6.774 15.413 1.00 79.75 102 LYS A O 1
ATOM 884 N N . ALA A 1 103 ? 2.406 7.232 17.110 1.00 84.69 103 ALA A N 1
ATOM 885 C CA . ALA A 1 103 ? 3.505 7.702 16.272 1.00 84.69 103 ALA A C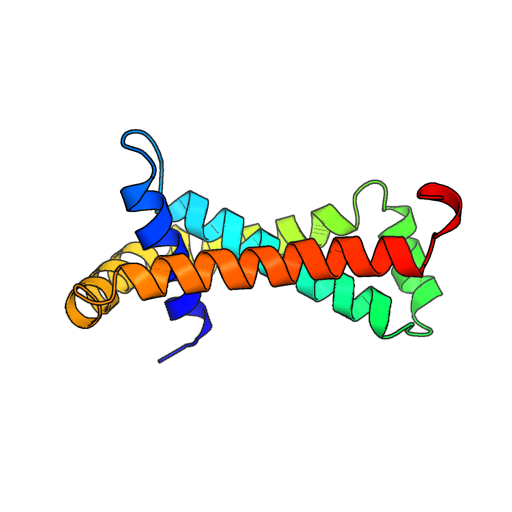A 1
ATOM 886 C C . ALA A 1 103 ? 4.043 6.589 15.358 1.00 84.69 103 ALA A C 1
ATOM 888 O O . ALA A 1 103 ? 4.318 6.838 14.190 1.00 84.69 103 ALA A O 1
ATOM 889 N N . ILE A 1 104 ? 4.099 5.349 15.855 1.00 85.50 104 ILE A N 1
ATOM 890 C CA . ILE A 1 104 ? 4.621 4.197 15.107 1.00 85.50 104 ILE A CA 1
ATOM 891 C C . ILE A 1 104 ? 3.764 3.920 13.867 1.00 85.50 104 ILE A C 1
ATOM 893 O O . ILE A 1 104 ? 4.313 3.772 12.783 1.00 85.50 104 ILE A O 1
ATOM 897 N N . SER A 1 105 ? 2.431 3.931 13.988 1.00 85.00 105 SER A N 1
ATOM 898 C CA . SER A 1 105 ? 1.533 3.722 12.835 1.00 85.00 105 SER A CA 1
ATOM 899 C C . SER A 1 105 ? 1.751 4.730 11.696 1.00 85.00 105 SER A C 1
ATOM 901 O O . SER A 1 105 ? 1.731 4.357 10.521 1.00 85.00 105 SER A O 1
ATOM 903 N N . ILE A 1 106 ? 2.024 5.989 12.048 1.00 87.00 106 ILE A N 1
ATOM 904 C CA . ILE A 1 106 ? 2.275 7.071 11.093 1.00 87.00 106 ILE A CA 1
ATOM 905 C C . ILE A 1 106 ? 3.653 6.885 10.461 1.00 87.00 106 ILE A C 1
ATOM 907 O O . ILE A 1 106 ? 3.774 6.936 9.241 1.00 87.00 106 ILE A O 1
ATOM 911 N N . ILE A 1 107 ? 4.677 6.608 11.275 1.00 89.44 107 ILE A N 1
ATOM 912 C CA . ILE A 1 107 ? 6.043 6.360 10.799 1.00 89.44 107 ILE A CA 1
ATOM 913 C C . ILE A 1 107 ? 6.060 5.185 9.819 1.00 89.44 107 ILE A C 1
ATOM 915 O O . ILE A 1 107 ? 6.599 5.321 8.728 1.00 89.44 107 ILE A O 1
ATOM 919 N N . VAL A 1 108 ? 5.419 4.064 10.162 1.00 89.62 108 VAL A N 1
ATOM 920 C CA . VAL A 1 108 ? 5.318 2.889 9.282 1.00 89.62 108 VAL A CA 1
ATOM 921 C C . VAL A 1 108 ? 4.638 3.255 7.963 1.00 89.62 108 VAL A C 1
ATOM 923 O O . VAL A 1 108 ? 5.154 2.922 6.899 1.00 89.62 108 VAL A O 1
ATOM 926 N N . SER A 1 109 ? 3.522 3.989 8.014 1.00 88.75 109 SER A N 1
ATOM 927 C CA . SER A 1 109 ? 2.803 4.422 6.807 1.00 88.75 109 SER A CA 1
ATOM 928 C C . SER A 1 109 ? 3.668 5.314 5.905 1.00 88.75 109 SER A C 1
ATOM 930 O O . SER A 1 109 ? 3.671 5.137 4.686 1.00 88.75 109 SER A O 1
ATOM 932 N N . ILE A 1 110 ? 4.430 6.245 6.490 1.00 89.31 110 ILE A N 1
ATOM 933 C CA . ILE A 1 110 ? 5.337 7.143 5.760 1.00 89.31 110 ILE A CA 1
ATOM 934 C C . ILE A 1 110 ? 6.502 6.363 5.149 1.00 89.31 110 ILE A C 1
ATOM 936 O O . ILE A 1 110 ? 6.755 6.508 3.958 1.00 89.31 110 ILE A O 1
ATOM 940 N N . VAL A 1 111 ? 7.186 5.525 5.934 1.00 91.12 111 VAL A N 1
ATOM 941 C CA . VAL A 1 111 ? 8.354 4.754 5.476 1.00 91.12 111 VAL A CA 1
ATOM 942 C C . VAL A 1 111 ? 7.979 3.848 4.309 1.00 91.12 111 VAL A C 1
ATOM 944 O O . VAL A 1 111 ? 8.650 3.889 3.284 1.00 91.12 111 VAL A O 1
ATOM 947 N N . LEU A 1 112 ? 6.871 3.108 4.415 1.00 89.12 112 LEU A N 1
ATOM 948 C CA . LEU A 1 112 ? 6.414 2.226 3.338 1.00 89.12 112 LEU A CA 1
ATOM 949 C C . LEU A 1 112 ? 6.019 3.002 2.079 1.00 89.12 112 LEU A C 1
ATOM 951 O O . LEU A 1 112 ? 6.275 2.551 0.966 1.00 89.12 112 LEU A O 1
ATOM 955 N N . SER A 1 113 ? 5.423 4.186 2.245 1.00 86.94 113 SER A N 1
ATOM 956 C CA . SER A 1 113 ? 5.113 5.055 1.107 1.00 86.94 113 SER A CA 1
ATOM 957 C C . SER A 1 113 ? 6.402 5.540 0.435 1.00 86.94 113 SER A C 1
ATOM 959 O O . SER A 1 113 ? 6.551 5.421 -0.776 1.00 86.94 113 SER A O 1
ATOM 961 N N . ILE A 1 114 ? 7.377 6.031 1.203 1.00 88.19 114 ILE A N 1
ATOM 962 C CA . ILE A 1 114 ? 8.665 6.482 0.657 1.00 88.19 114 ILE A CA 1
ATOM 963 C C . ILE A 1 114 ? 9.406 5.333 -0.030 1.00 88.19 114 ILE A C 1
ATOM 965 O O . ILE A 1 114 ? 9.967 5.547 -1.095 1.00 88.19 114 ILE A O 1
ATOM 969 N N . GLU A 1 115 ? 9.391 4.126 0.529 1.00 85.19 115 GLU A N 1
ATOM 970 C CA . GLU A 1 115 ? 10.027 2.956 -0.081 1.00 85.19 115 GLU A CA 1
ATOM 971 C C . GLU A 1 115 ? 9.417 2.637 -1.453 1.00 85.19 115 GLU A C 1
ATOM 973 O O . GLU A 1 115 ? 10.138 2.566 -2.448 1.00 85.19 115 GLU A O 1
ATOM 978 N N . ALA A 1 116 ? 8.090 2.514 -1.533 1.00 80.75 116 ALA A N 1
ATOM 979 C CA . ALA A 1 116 ? 7.420 2.139 -2.775 1.00 80.75 116 ALA A CA 1
ATOM 980 C C . ALA A 1 116 ? 7.527 3.225 -3.856 1.00 80.75 116 ALA A C 1
ATOM 982 O O . ALA A 1 116 ? 7.827 2.929 -5.014 1.00 80.75 116 ALA A O 1
ATOM 983 N N . PHE A 1 117 ? 7.308 4.492 -3.493 1.00 80.88 117 PHE A N 1
ATOM 984 C CA . PHE A 1 117 ? 7.376 5.603 -4.445 1.00 80.88 117 PHE A CA 1
ATOM 985 C C . PHE A 1 117 ? 8.823 5.990 -4.769 1.00 80.88 117 PHE A C 1
ATOM 987 O O . PHE A 1 117 ? 9.161 6.213 -5.930 1.00 80.88 117 PHE A O 1
ATOM 994 N N . GLY A 1 118 ? 9.689 6.045 -3.761 1.00 81.44 118 GLY A N 1
ATOM 995 C CA . GLY A 1 118 ? 11.104 6.372 -3.907 1.00 81.44 118 GLY A CA 1
ATOM 996 C C . GLY A 1 118 ? 11.861 5.307 -4.690 1.00 81.44 118 GLY A C 1
ATOM 997 O O . GLY A 1 118 ? 12.611 5.658 -5.595 1.00 81.44 118 GLY A O 1
ATOM 998 N N . GLY A 1 119 ? 11.611 4.020 -4.429 1.00 76.38 119 GLY A N 1
ATOM 999 C CA . GLY A 1 119 ? 12.186 2.921 -5.207 1.00 76.38 119 GLY A CA 1
ATOM 1000 C C . GLY A 1 119 ? 11.771 2.970 -6.678 1.00 76.38 119 GLY A C 1
ATOM 1001 O O . GLY A 1 119 ? 12.601 2.776 -7.567 1.00 76.38 119 GLY A O 1
ATOM 1002 N N . PHE A 1 120 ? 10.509 3.318 -6.948 1.00 73.19 120 PHE A N 1
ATOM 1003 C CA . PHE A 1 120 ? 10.015 3.501 -8.310 1.00 73.19 120 PHE A CA 1
ATOM 1004 C C . PHE A 1 120 ? 10.699 4.685 -9.007 1.00 73.19 120 PHE A C 1
ATOM 1006 O O . PHE A 1 120 ? 11.213 4.532 -10.111 1.00 73.19 120 PHE A O 1
ATOM 1013 N N . ILE A 1 121 ? 10.773 5.852 -8.358 1.00 78.06 121 ILE A N 1
ATOM 1014 C CA . ILE A 1 121 ? 11.439 7.045 -8.907 1.00 78.06 121 ILE A CA 1
ATOM 1015 C C . ILE A 1 121 ? 12.928 6.775 -9.160 1.00 78.06 121 ILE A C 1
ATOM 1017 O O . ILE A 1 121 ? 13.435 7.070 -10.242 1.00 78.06 121 ILE A O 1
ATOM 1021 N N . PHE A 1 122 ? 13.621 6.173 -8.193 1.00 79.56 122 PHE A N 1
ATOM 1022 C CA . PHE A 1 122 ? 15.047 5.868 -8.280 1.00 79.56 122 PHE A CA 1
ATOM 1023 C C . PHE A 1 122 ? 15.366 4.922 -9.443 1.00 79.56 122 PHE A C 1
ATOM 1025 O O . PHE A 1 122 ? 16.332 5.149 -10.171 1.00 79.56 122 PHE A O 1
ATOM 1032 N N . TYR A 1 123 ? 14.512 3.919 -9.684 1.00 73.56 123 TYR A N 1
ATOM 1033 C CA . TYR A 1 123 ? 14.629 3.049 -10.853 1.00 73.56 123 TYR A CA 1
ATOM 1034 C C . TYR A 1 123 ? 14.616 3.843 -12.171 1.00 73.56 123 TYR A C 1
ATOM 1036 O O . TYR A 1 123 ? 15.476 3.629 -13.026 1.00 73.56 123 TYR A O 1
ATOM 1044 N N . PHE A 1 124 ? 13.676 4.781 -12.341 1.00 73.62 124 PHE A N 1
ATOM 1045 C CA . PHE A 1 124 ? 13.583 5.576 -13.571 1.00 73.62 124 PHE A CA 1
ATOM 1046 C C . PHE A 1 124 ? 14.751 6.546 -13.745 1.00 73.62 124 PHE A C 1
ATOM 1048 O O . PHE A 1 124 ? 15.217 6.707 -14.871 1.00 73.62 124 PHE A O 1
ATOM 1055 N N . ILE A 1 125 ? 15.247 7.139 -12.656 1.00 78.12 125 ILE A N 1
ATOM 1056 C CA . ILE A 1 125 ? 16.424 8.017 -12.689 1.00 78.12 125 ILE A CA 1
ATOM 1057 C C . ILE A 1 125 ? 17.665 7.240 -13.144 1.00 78.12 125 ILE A C 1
ATOM 1059 O O . ILE A 1 125 ? 18.397 7.716 -14.005 1.00 78.12 125 ILE A O 1
ATOM 1063 N N . ILE A 1 126 ? 17.890 6.031 -12.613 1.00 78.12 126 ILE A N 1
ATOM 1064 C CA . ILE A 1 126 ? 19.039 5.201 -13.011 1.00 78.12 126 ILE A CA 1
ATOM 1065 C C . ILE A 1 126 ? 18.912 4.723 -14.459 1.00 78.12 126 ILE A C 1
ATOM 1067 O O . ILE A 1 126 ? 19.907 4.669 -15.178 1.00 78.12 126 ILE A O 1
ATOM 1071 N N . ARG A 1 127 ? 17.710 4.312 -14.884 1.00 71.00 127 ARG A N 1
ATOM 1072 C CA . ARG A 1 127 ? 17.516 3.656 -16.185 1.00 71.00 127 ARG A CA 1
ATOM 1073 C C . ARG A 1 127 ? 17.390 4.631 -17.358 1.00 71.00 127 ARG A C 1
ATOM 1075 O O . ARG A 1 127 ? 17.708 4.225 -18.471 1.00 71.00 127 ARG A O 1
ATOM 1082 N N . TYR A 1 128 ? 16.930 5.861 -17.118 1.00 75.31 128 TYR A N 1
ATOM 1083 C CA . TYR A 1 128 ? 16.717 6.894 -18.143 1.00 75.31 128 TYR A CA 1
ATOM 1084 C C . TYR A 1 128 ? 17.297 8.254 -17.714 1.00 75.31 128 TYR A C 1
ATOM 1086 O O . TYR A 1 128 ? 16.544 9.229 -17.604 1.00 75.31 128 TYR A O 1
ATOM 1094 N N . PRO A 1 129 ? 18.608 8.343 -17.424 1.00 74.50 129 PRO A N 1
ATOM 1095 C CA . PRO A 1 129 ? 19.223 9.575 -16.932 1.00 74.50 129 PRO A CA 1
ATOM 1096 C C . PRO A 1 129 ? 19.024 10.763 -17.886 1.00 74.50 129 PRO A C 1
ATOM 1098 O O . PRO A 1 129 ? 18.793 11.875 -17.424 1.00 74.50 129 PRO A O 1
ATOM 1101 N N . GLU A 1 130 ? 18.995 10.525 -19.199 1.00 79.38 130 GLU A N 1
ATOM 1102 C CA . GLU A 1 130 ? 18.815 11.531 -20.258 1.00 79.38 130 GLU A CA 1
ATOM 1103 C C . GLU A 1 130 ? 17.449 12.238 -20.261 1.00 79.38 130 GLU A C 1
ATOM 1105 O O . GLU A 1 130 ? 17.239 13.197 -20.999 1.00 79.38 130 GLU A O 1
ATOM 1110 N N . LYS A 1 131 ? 16.480 11.746 -19.480 1.00 70.25 131 LYS A N 1
ATOM 1111 C CA . LYS A 1 131 ? 15.178 12.411 -19.300 1.00 70.25 131 LYS A CA 1
ATOM 1112 C C . LYS A 1 131 ? 15.147 13.354 -18.101 1.00 70.25 131 LYS A C 1
ATOM 1114 O O . LYS A 1 131 ? 14.158 14.066 -17.930 1.00 70.25 131 LYS A O 1
ATOM 1119 N N . PHE A 1 132 ? 16.181 13.323 -17.265 1.00 61.56 132 PHE A N 1
ATOM 1120 C CA . PHE A 1 132 ? 16.251 14.067 -16.009 1.00 61.56 132 PHE A CA 1
ATOM 1121 C C . PHE A 1 132 ? 17.458 15.016 -15.935 1.00 61.56 132 PHE A C 1
ATOM 1123 O O . PHE A 1 132 ? 17.424 15.938 -15.120 1.00 61.56 132 PHE A O 1
ATOM 1130 N N . PHE A 1 133 ? 18.474 14.819 -16.782 1.00 62.62 133 PHE A N 1
ATOM 1131 C CA . PHE A 1 133 ? 19.679 15.644 -16.922 1.00 62.62 133 PHE A CA 1
ATOM 1132 C C . PHE A 1 133 ? 19.928 15.965 -18.396 1.00 62.62 133 PHE A C 1
ATOM 1134 O O . PHE A 1 133 ? 20.377 17.100 -18.667 1.00 62.62 133 PHE A O 1
#

Foldseek 3Di:
DDPLLVLLLLQLLVVVPPDDPDDSNLRSLLLSLLLQLLVVVLVVLVVVDPCCVVVVVCCVCVVCNSVVSSVVSSVVCCVVPPVVVVVVVSNVVVCVVCVPVNVVSVVSSVVSVCCSVVSNVVSCCVVCVVVVD

Sequence (133 aa):
MNIYTYIYFCFYDTFLRLRKNDIPATNGIHMMSLLLGMNTMILFLALDIKFMHLFYNVLKIGKYGGGLFIVFFYVLNFFLLYYNKKYEKIYQEYHGKYKHQKAISIIVSIVLSIEAFGGFIFYFIIRYPEKFF

Solvent-accessible surface area (backbone atoms only — not comparable to full-atom values): 7196 Å² total; per-residue (Å²): 136,59,69,69,61,51,54,40,41,22,36,23,58,43,40,58,72,73,46,95,89,66,61,26,68,60,52,18,41,52,51,53,11,47,43,52,24,41,46,51,50,48,50,59,63,70,62,68,48,86,54,46,72,64,50,46,53,50,42,63,56,43,90,43,39,72,54,49,45,25,50,51,38,34,56,52,42,39,54,66,32,54,73,66,52,38,52,61,56,51,42,57,60,45,47,73,75,44,66,85,47,58,67,56,30,46,50,52,44,50,52,53,47,47,49,35,53,47,53,50,51,52,51,50,50,72,75,44,45,83,81,80,108

Secondary structure (DSSP, 8-state):
--HHHHHHHHHHHHHHHH-SSS-HHHHHHHHHHHHHHHHHHHHHHHTT-TTHHHHHHHHHSTTSHHHHHHHHHHHHHIIIIIITTHHHHHHHHHHHHHTT-HHHHHHHHHHHHHHHHHHHHHHHHHH-GGGT-

Mean predicted aligned error: 8.47 Å